Protein AF-A0A392QBX3-F1 (afdb_monomer_lite)

Radius of gyration: 14.71 Å; chains: 1; bounding box: 40×30×37 Å

Foldseek 3Di:
DDPPPDLVCLQAQVDPLQVVVLVCLLPDDQDPDCSLVVVLVVQLVCLLQVNHRLNNSLVCCVVVCLLPPDDDPSSVVSLVSSLSNLVSCDLVSNLVSNVSNPPADDPSSVVSSVSSVVSSVVRD

Structure (mmCIF, N/CA/C/O backbone):
data_AF-A0A392QBX3-F1
#
_entry.id   AF-A0A392QBX3-F1
#
loop_
_atom_site.group_PDB
_atom_site.id
_atom_site.type_symbol
_atom_site.label_atom_id
_atom_site.label_alt_id
_atom_site.label_comp_id
_atom_site.label_asym_id
_atom_site.label_entity_id
_atom_site.label_seq_id
_atom_site.pdbx_PDB_ins_code
_atom_site.Cartn_x
_atom_site.Cartn_y
_atom_site.Cartn_z
_atom_site.occupancy
_atom_site.B_iso_or_equiv
_atom_site.auth_seq_id
_atom_site.auth_comp_id
_atom_site.auth_asym_id
_atom_site.auth_atom_id
_atom_site.pdbx_PDB_model_num
ATOM 1 N N . MET A 1 1 ? -25.842 -3.739 23.323 1.00 40.41 1 MET A N 1
ATOM 2 C CA . MET A 1 1 ? -25.097 -4.813 22.632 1.00 40.41 1 MET A CA 1
ATOM 3 C C . MET A 1 1 ? -24.979 -4.424 21.171 1.00 40.41 1 MET A C 1
ATOM 5 O O . MET A 1 1 ? -26.015 -4.301 20.541 1.00 40.41 1 MET A O 1
ATOM 9 N N . ASN A 1 2 ? -23.760 -4.120 20.712 1.00 38.06 2 ASN A N 1
ATOM 10 C CA . ASN A 1 2 ? -23.262 -4.230 19.328 1.00 38.06 2 ASN A CA 1
ATOM 11 C C . ASN A 1 2 ? -21.825 -3.670 19.300 1.00 38.06 2 ASN A C 1
ATOM 13 O O . ASN A 1 2 ? -21.567 -2.596 18.779 1.00 38.06 2 ASN A O 1
ATOM 17 N N . GLN A 1 3 ? -20.897 -4.392 19.936 1.00 44.31 3 GLN A N 1
ATOM 18 C CA . GLN A 1 3 ? -19.443 -4.145 19.892 1.00 44.31 3 GLN A CA 1
ATOM 19 C C . GLN A 1 3 ? -18.756 -5.094 18.886 1.00 44.31 3 GLN A C 1
ATOM 21 O O . GLN A 1 3 ? -17.662 -5.585 19.129 1.00 44.31 3 GLN A O 1
ATOM 26 N N . GLY A 1 4 ? -19.424 -5.415 17.774 1.00 42.62 4 GLY A N 1
ATOM 27 C CA . GLY A 1 4 ? -18.969 -6.448 16.830 1.00 42.62 4 GLY A CA 1
ATOM 28 C C . GLY A 1 4 ? -18.822 -6.004 15.375 1.00 42.62 4 GLY A C 1
ATOM 29 O O . GLY A 1 4 ? -18.504 -6.834 14.533 1.00 42.62 4 GLY A O 1
ATOM 30 N N . ILE A 1 5 ? -19.059 -4.731 15.058 1.00 44.00 5 ILE A N 1
ATOM 31 C CA . ILE A 1 5 ? -18.917 -4.196 13.699 1.00 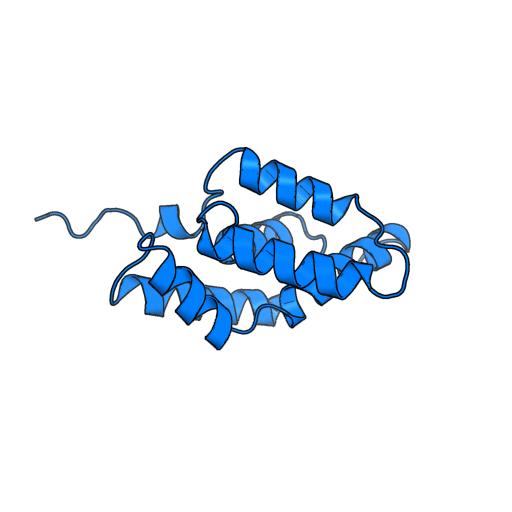44.00 5 ILE A CA 1
ATOM 32 C C . ILE A 1 5 ? -17.621 -3.377 13.686 1.00 44.00 5 ILE A C 1
ATOM 34 O O . ILE A 1 5 ? -17.540 -2.390 14.398 1.00 44.00 5 ILE A O 1
ATOM 38 N N . CYS A 1 6 ? -16.557 -3.677 12.960 1.00 50.81 6 CYS A N 1
ATOM 39 C CA . CYS A 1 6 ? -16.147 -4.870 12.244 1.00 50.81 6 CYS A CA 1
ATOM 40 C C . CYS A 1 6 ? -14.634 -4.669 12.073 1.00 50.81 6 CYS A C 1
ATOM 42 O O . CYS A 1 6 ? -14.229 -3.801 11.299 1.00 50.81 6 CYS A O 1
ATOM 44 N N . SER A 1 7 ? -13.785 -5.383 12.822 1.00 52.88 7 SER A N 1
ATOM 45 C CA . SER A 1 7 ? -12.336 -5.168 12.685 1.00 52.88 7 SER A CA 1
ATOM 46 C C . SER A 1 7 ? -11.843 -5.508 11.273 1.00 52.88 7 SER A C 1
ATOM 48 O O . SER A 1 7 ? -10.822 -4.973 10.868 1.00 52.88 7 SER A O 1
ATOM 50 N N . SER A 1 8 ? -12.581 -6.317 10.492 1.00 57.06 8 SER A N 1
ATOM 51 C CA . SER A 1 8 ? -12.214 -6.679 9.116 1.00 57.06 8 SER A CA 1
ATOM 52 C C . SER A 1 8 ? -12.365 -5.535 8.107 1.00 57.06 8 SER A C 1
ATOM 54 O O . SER A 1 8 ? -11.536 -5.432 7.207 1.00 57.06 8 SER A O 1
ATOM 56 N N . VAL A 1 9 ? -13.331 -4.623 8.287 1.00 62.91 9 VAL A N 1
ATOM 57 C CA . VAL A 1 9 ? -13.609 -3.531 7.324 1.00 62.91 9 VAL A CA 1
ATOM 58 C C . VAL A 1 9 ? -12.434 -2.558 7.212 1.00 62.91 9 VAL A C 1
ATOM 60 O O . VAL A 1 9 ? -12.178 -2.015 6.144 1.00 62.91 9 VAL A O 1
ATOM 63 N N . ALA A 1 10 ? -11.661 -2.388 8.288 1.00 64.56 10 ALA A N 1
ATOM 64 C CA . ALA A 1 10 ? -10.452 -1.564 8.290 1.00 64.56 10 ALA A CA 1
ATOM 65 C C . ALA A 1 10 ? -9.337 -2.097 7.369 1.00 64.56 10 ALA A C 1
ATOM 67 O O . ALA A 1 10 ? -8.422 -1.357 7.000 1.00 64.56 10 ALA A O 1
ATOM 68 N N . PHE A 1 11 ? -9.387 -3.386 7.030 1.00 69.44 11 PHE A N 1
ATOM 69 C CA . PHE A 1 11 ? -8.326 -4.086 6.315 1.00 69.44 11 PHE A CA 1
ATOM 70 C C . PHE A 1 11 ? -8.735 -4.606 4.937 1.00 69.44 11 PHE A C 1
ATOM 72 O O . PHE A 1 11 ? -7.889 -5.115 4.200 1.00 69.44 11 PHE A O 1
ATOM 79 N N . GLU A 1 12 ? -10.017 -4.521 4.610 1.00 75.38 12 GLU A N 1
ATOM 80 C CA . GLU A 1 12 ? -10.534 -4.819 3.283 1.00 75.38 12 GLU A CA 1
ATOM 81 C C . GLU A 1 12 ? -10.353 -3.601 2.369 1.00 75.38 12 GLU A C 1
ATOM 83 O O . GLU A 1 12 ? -10.198 -2.466 2.826 1.00 75.38 12 GLU A O 1
ATOM 88 N N . SER A 1 13 ? -10.336 -3.837 1.056 1.00 75.62 13 SER A N 1
ATOM 89 C CA . SER A 1 13 ? -10.326 -2.740 0.089 1.00 75.62 13 SER A CA 1
ATOM 90 C C . SER A 1 13 ? -11.582 -1.880 0.296 1.00 75.62 13 SER A C 1
ATOM 92 O O . SER A 1 13 ? -12.685 -2.432 0.269 1.00 75.62 13 SER A O 1
ATOM 94 N N . PRO A 1 14 ? -11.462 -0.549 0.480 1.00 76.50 14 PRO A N 1
ATOM 95 C CA . PRO A 1 14 ? -12.615 0.326 0.696 1.00 76.50 14 PRO A CA 1
ATOM 96 C C . PRO A 1 14 ? -13.498 0.454 -0.558 1.00 76.50 14 PRO A C 1
ATOM 98 O O . PRO A 1 14 ? -14.585 1.024 -0.497 1.00 76.50 14 PRO A O 1
ATOM 101 N N . GLY A 1 15 ? -13.051 -0.074 -1.704 1.00 85.06 15 GLY A N 1
ATOM 102 C CA . GLY A 1 15 ? -13.845 -0.193 -2.919 1.00 85.06 15 GLY A CA 1
ATOM 103 C C . GLY A 1 15 ? -12.995 -0.219 -4.195 1.00 85.06 15 GLY A C 1
ATOM 104 O O . GLY A 1 15 ? -11.773 -0.084 -4.139 1.00 85.06 15 GLY A O 1
ATOM 105 N N . PRO A 1 16 ? -13.633 -0.297 -5.378 1.00 88.38 16 PRO A N 1
ATOM 106 C CA . PRO A 1 16 ? -12.937 -0.445 -6.660 1.00 88.38 16 PRO A CA 1
ATOM 107 C C . PRO A 1 16 ? -11.913 0.657 -6.956 1.00 88.38 16 PRO A C 1
ATOM 109 O O . PRO A 1 16 ? -10.919 0.416 -7.633 1.00 88.38 16 PRO A O 1
ATOM 112 N N . LEU A 1 17 ? -12.137 1.875 -6.446 1.00 89.25 17 LEU A N 1
ATOM 113 C CA . LEU A 1 17 ? -11.198 2.987 -6.611 1.00 89.25 17 LEU A CA 1
ATOM 114 C C . LEU A 1 17 ? -9.853 2.704 -5.944 1.00 89.25 17 LEU A C 1
ATOM 116 O O . LEU A 1 17 ? -8.817 3.004 -6.534 1.00 89.25 17 LEU A O 1
ATOM 120 N N . HIS A 1 18 ? -9.857 2.092 -4.760 1.00 90.56 18 HIS A N 1
ATOM 121 C CA . HIS A 1 18 ? -8.629 1.688 -4.089 1.00 90.56 18 HIS A CA 1
ATOM 122 C C . HIS A 1 18 ? -7.852 0.687 -4.935 1.00 90.56 18 HIS A C 1
ATOM 124 O O . HIS A 1 18 ? -6.673 0.905 -5.204 1.00 90.56 18 HIS A O 1
ATOM 130 N N . ASP A 1 19 ? -8.524 -0.355 -5.423 1.00 89.56 19 ASP A N 1
ATOM 131 C CA . ASP A 1 19 ? -7.882 -1.396 -6.228 1.00 89.56 19 ASP A CA 1
ATOM 132 C C . ASP A 1 19 ? -7.324 -0.832 -7.542 1.00 89.56 19 ASP A C 1
ATOM 134 O O . ASP A 1 19 ? -6.220 -1.188 -7.959 1.00 89.56 19 ASP A O 1
ATOM 138 N N . ILE A 1 20 ? -8.036 0.115 -8.167 1.00 90.75 20 ILE A N 1
ATOM 139 C CA . ILE A 1 20 ? -7.550 0.847 -9.345 1.00 90.75 20 ILE A CA 1
ATOM 140 C C . ILE A 1 20 ? -6.291 1.650 -9.006 1.00 90.75 20 ILE A C 1
ATOM 142 O O . ILE A 1 20 ? -5.333 1.623 -9.779 1.00 90.75 20 ILE A O 1
ATOM 146 N N . ILE A 1 21 ? -6.257 2.344 -7.865 1.00 90.69 21 ILE A N 1
ATOM 147 C CA . ILE A 1 21 ? -5.079 3.109 -7.430 1.00 90.69 21 ILE A CA 1
ATOM 148 C C . ILE A 1 21 ? -3.894 2.172 -7.171 1.00 90.69 21 ILE A C 1
ATOM 150 O O . ILE A 1 21 ? -2.780 2.475 -7.598 1.00 90.69 21 ILE A O 1
ATOM 154 N N . VAL A 1 22 ? -4.112 1.027 -6.520 1.00 89.88 22 VAL A N 1
ATOM 155 C CA . VAL A 1 22 ? -3.062 0.026 -6.270 1.00 89.88 22 VAL A CA 1
ATOM 156 C C . VAL A 1 22 ? -2.519 -0.541 -7.581 1.00 89.88 22 VAL A C 1
ATOM 158 O O . VAL A 1 22 ? -1.303 -0.588 -7.772 1.00 89.88 22 VAL A O 1
ATOM 161 N N . CYS A 1 23 ? -3.403 -0.886 -8.517 1.00 88.56 23 CYS A N 1
ATOM 162 C CA . CYS A 1 23 ? -3.031 -1.332 -9.859 1.00 88.56 23 CYS A CA 1
ATOM 163 C C . CYS A 1 23 ? -2.246 -0.251 -10.620 1.00 88.56 23 CYS A C 1
ATOM 165 O O . CYS A 1 23 ? -1.224 -0.527 -11.250 1.00 88.56 23 CYS A O 1
ATOM 167 N N . TRP A 1 24 ? -2.673 1.008 -10.508 1.00 89.44 24 TRP A N 1
ATOM 168 C CA . TRP A 1 24 ? -1.964 2.130 -11.107 1.00 89.44 24 TRP A CA 1
ATOM 169 C C . TRP A 1 24 ? -0.570 2.305 -10.495 1.00 89.44 24 TRP A C 1
ATOM 171 O O . TRP A 1 24 ? 0.390 2.456 -11.241 1.00 89.44 24 TRP A O 1
ATOM 181 N N . ILE A 1 25 ? -0.412 2.206 -9.173 1.00 87.44 25 ILE A N 1
ATOM 182 C CA . ILE A 1 25 ? 0.903 2.236 -8.508 1.00 87.44 25 ILE A CA 1
ATOM 183 C C . ILE A 1 25 ? 1.813 1.108 -9.019 1.00 87.44 25 ILE A C 1
ATOM 185 O O . ILE A 1 25 ? 3.002 1.332 -9.280 1.00 87.44 25 ILE A O 1
ATOM 189 N N . ASP A 1 26 ? 1.261 -0.097 -9.163 1.00 84.69 26 ASP A N 1
ATOM 190 C CA . ASP A 1 26 ? 1.992 -1.266 -9.649 1.00 84.69 26 ASP A CA 1
ATOM 191 C C . ASP A 1 26 ? 2.484 -1.065 -11.092 1.00 84.69 26 ASP A C 1
ATOM 193 O O . ASP A 1 26 ? 3.624 -1.402 -11.412 1.00 84.69 26 ASP A O 1
ATOM 197 N N . GLN A 1 27 ? 1.689 -0.437 -11.959 1.00 82.06 27 GLN A N 1
ATOM 198 C CA . GLN A 1 27 ? 2.017 -0.268 -13.381 1.00 82.06 27 GLN A CA 1
ATOM 199 C C . GLN A 1 27 ? 2.743 1.047 -13.708 1.00 82.06 27 GLN A C 1
ATOM 201 O O . GLN A 1 27 ? 3.443 1.138 -14.721 1.00 82.06 27 GLN A O 1
ATOM 206 N N . HIS A 1 28 ? 2.601 2.079 -12.877 1.00 78.12 28 HIS A N 1
ATOM 207 C CA . HIS A 1 28 ? 3.048 3.424 -13.214 1.00 78.12 28 HIS A CA 1
ATOM 208 C C . HIS A 1 28 ? 4.539 3.642 -12.922 1.00 78.12 28 HIS A C 1
ATOM 210 O O . HIS A 1 28 ? 4.997 3.704 -11.778 1.00 78.12 28 HIS A O 1
ATOM 216 N N . VAL A 1 29 ? 5.321 3.831 -13.987 1.00 67.44 29 VAL A N 1
ATOM 217 C CA . VAL A 1 29 ? 6.744 4.177 -13.898 1.00 67.44 29 VAL A CA 1
ATOM 218 C C . VAL A 1 29 ? 6.898 5.693 -13.806 1.00 67.44 29 VAL A C 1
ATOM 220 O O . VAL A 1 29 ? 7.013 6.391 -14.813 1.00 67.44 29 VAL A O 1
ATOM 223 N N . VAL A 1 30 ? 6.949 6.213 -12.580 1.00 63.84 30 VAL A N 1
ATOM 224 C CA . VAL A 1 30 ? 7.246 7.632 -12.344 1.00 63.84 30 VAL A CA 1
ATOM 225 C C . VAL A 1 30 ? 8.653 7.951 -12.858 1.00 63.84 30 VAL A C 1
ATOM 227 O O . VAL A 1 30 ? 9.651 7.433 -12.348 1.00 63.84 30 VAL A O 1
ATOM 230 N N . HIS A 1 31 ? 8.750 8.811 -13.871 1.00 56.78 31 HIS A N 1
ATOM 231 C CA . HIS A 1 31 ? 10.032 9.306 -14.369 1.00 56.78 31 HIS A CA 1
ATOM 232 C C . HIS A 1 31 ? 10.734 10.144 -13.282 1.00 56.78 31 HIS A C 1
ATOM 234 O O . HIS A 1 31 ? 10.089 10.855 -12.509 1.00 56.78 31 HIS A O 1
ATOM 240 N N . LYS A 1 32 ? 12.062 9.997 -13.163 1.00 57.25 32 LYS A N 1
ATOM 241 C CA . LYS A 1 32 ? 12.866 10.541 -12.050 1.00 57.25 32 LYS A CA 1
ATOM 242 C C . LYS A 1 32 ? 12.638 12.050 -11.858 1.00 57.25 32 LYS A C 1
ATOM 244 O O . LYS A 1 32 ? 12.688 12.802 -12.822 1.00 57.25 32 LYS A O 1
ATOM 249 N N . GLY A 1 33 ? 12.467 12.485 -10.604 1.00 66.00 33 GLY A N 1
ATOM 250 C CA . GLY A 1 33 ? 12.377 13.901 -10.226 1.00 66.00 33 GLY A CA 1
ATOM 251 C C . GLY A 1 33 ? 11.120 14.240 -9.421 1.00 66.00 33 GLY A C 1
ATOM 252 O O . GLY A 1 33 ? 10.777 13.551 -8.459 1.00 66.00 33 GLY A O 1
ATOM 253 N N . GLU A 1 34 ? 10.431 15.314 -9.812 1.00 63.81 34 GLU A N 1
ATOM 254 C CA . GLU A 1 34 ? 9.260 15.870 -9.113 1.00 63.81 34 GLU A CA 1
ATOM 255 C C . GLU A 1 34 ? 8.054 14.925 -9.039 1.00 63.81 34 GLU A C 1
ATOM 257 O O . GLU A 1 34 ? 7.233 15.051 -8.128 1.00 63.81 34 GLU A O 1
ATOM 262 N N . GLY A 1 35 ? 7.965 13.947 -9.947 1.00 75.19 35 GLY A N 1
ATOM 263 C CA . GLY A 1 35 ? 6.853 12.999 -10.002 1.00 75.19 35 GLY A CA 1
ATOM 264 C C . GLY A 1 35 ? 6.669 12.205 -8.707 1.00 75.19 35 GLY A C 1
ATOM 265 O O . GLY A 1 35 ? 5.540 11.956 -8.307 1.00 75.19 35 GLY A O 1
ATOM 266 N N . LEU A 1 36 ? 7.754 11.879 -7.992 1.00 74.19 36 LEU A N 1
ATOM 267 C CA . LEU A 1 36 ? 7.667 11.130 -6.731 1.00 74.19 36 LEU A CA 1
ATOM 268 C C . LEU A 1 36 ? 7.101 11.971 -5.583 1.00 74.19 36 LEU A C 1
ATOM 270 O O . LEU A 1 36 ? 6.372 11.449 -4.744 1.00 74.19 36 LEU A O 1
ATOM 274 N N . LYS A 1 37 ? 7.422 13.270 -5.536 1.00 80.75 37 LYS A N 1
ATOM 275 C CA . LYS A 1 37 ? 6.866 14.180 -4.523 1.00 80.75 37 LYS A CA 1
ATOM 276 C C . LYS A 1 37 ? 5.385 14.438 -4.784 1.00 80.75 37 LYS A C 1
ATOM 278 O O . LYS A 1 37 ? 4.595 14.414 -3.850 1.00 80.75 37 LYS A O 1
ATOM 283 N N . ARG A 1 38 ? 5.010 14.643 -6.051 1.00 83.50 38 ARG A N 1
ATOM 284 C CA . ARG A 1 38 ? 3.606 14.829 -6.448 1.00 83.50 38 ARG A CA 1
ATOM 285 C C . ARG A 1 38 ? 2.785 13.567 -6.202 1.00 83.50 38 ARG A C 1
ATOM 287 O O . ARG A 1 38 ? 1.693 13.670 -5.662 1.00 83.50 38 ARG A O 1
ATOM 294 N N . LEU A 1 39 ? 3.339 12.394 -6.518 1.00 84.31 39 LEU A N 1
ATOM 295 C CA . LEU A 1 39 ? 2.725 11.109 -6.194 1.00 84.31 39 LEU A CA 1
ATOM 296 C C . LEU A 1 39 ? 2.498 10.972 -4.689 1.00 84.31 39 LEU A C 1
ATOM 298 O O . LEU A 1 39 ? 1.406 10.612 -4.274 1.00 84.31 39 LEU A O 1
ATOM 302 N N . HIS A 1 40 ? 3.501 11.294 -3.871 1.00 83.31 40 HIS A N 1
ATOM 303 C CA . HIS A 1 40 ? 3.345 11.242 -2.423 1.00 83.31 40 HIS A CA 1
ATOM 304 C C . HIS A 1 40 ? 2.180 12.109 -1.937 1.00 83.31 40 HIS A C 1
ATOM 306 O O . HIS A 1 40 ? 1.300 11.601 -1.251 1.00 83.31 40 HIS A O 1
ATOM 312 N N . LEU A 1 41 ? 2.156 13.387 -2.333 1.00 86.44 41 LEU A N 1
ATOM 313 C CA . LEU A 1 41 ? 1.078 14.311 -1.975 1.00 86.44 41 LEU A CA 1
ATOM 314 C C . LEU A 1 41 ? -0.283 13.788 -2.446 1.00 86.44 41 LEU A C 1
ATOM 316 O O . LEU A 1 41 ? -1.244 13.825 -1.692 1.00 86.44 41 LEU A O 1
ATOM 320 N N . PHE A 1 42 ? -0.352 13.234 -3.655 1.00 89.00 42 PHE A N 1
ATOM 321 C CA . PHE A 1 42 ? -1.581 12.652 -4.179 1.00 89.00 42 PHE A CA 1
ATOM 322 C C . PHE A 1 42 ? -2.076 11.468 -3.336 1.00 89.00 42 PHE A C 1
ATOM 324 O O . PHE A 1 42 ? -3.244 11.436 -2.966 1.00 89.00 42 PHE A O 1
ATOM 331 N N . ILE A 1 43 ? -1.196 10.530 -2.966 1.00 88.94 43 ILE A N 1
ATOM 332 C CA . ILE A 1 43 ? -1.562 9.399 -2.097 1.00 88.94 43 ILE A CA 1
ATOM 333 C C . ILE A 1 43 ? -2.019 9.886 -0.718 1.00 88.94 43 ILE A C 1
ATOM 335 O O . ILE A 1 43 ? -2.996 9.369 -0.189 1.00 88.94 43 ILE A O 1
ATOM 339 N N . VAL A 1 44 ? -1.352 10.893 -0.151 1.00 87.00 44 VAL A N 1
ATOM 340 C CA . VAL A 1 44 ? -1.740 11.505 1.130 1.00 87.00 44 VAL A CA 1
ATOM 341 C C . VAL A 1 44 ? -3.166 12.052 1.078 1.00 87.00 44 VAL A C 1
ATOM 343 O O . VAL A 1 44 ? -3.967 11.745 1.959 1.00 87.00 44 VAL A O 1
ATOM 346 N N . GLU A 1 45 ? -3.501 12.808 0.035 1.00 88.62 45 GLU A N 1
ATOM 347 C CA . GLU A 1 45 ? -4.843 13.376 -0.122 1.00 88.62 45 GLU A CA 1
ATOM 348 C C . GLU A 1 45 ? -5.905 12.295 -0.363 1.00 88.62 45 GLU A C 1
ATOM 350 O O . GLU A 1 45 ? -7.010 12.390 0.161 1.00 88.62 45 GLU A O 1
ATOM 355 N N . LEU A 1 46 ? -5.565 11.216 -1.074 1.00 90.06 46 LEU A N 1
ATOM 356 C CA . LEU A 1 46 ? -6.467 10.073 -1.241 1.00 90.06 46 LEU A CA 1
ATOM 357 C C . LEU A 1 46 ? -6.738 9.329 0.073 1.00 90.06 46 LEU A C 1
ATOM 359 O O . LEU A 1 46 ? -7.843 8.819 0.255 1.00 90.06 46 LEU A O 1
ATOM 363 N N . ILE A 1 47 ? -5.755 9.257 0.977 1.00 88.00 47 ILE A N 1
ATOM 364 C CA . ILE A 1 47 ? -5.947 8.668 2.312 1.00 88.00 47 ILE A CA 1
ATOM 365 C C . ILE A 1 47 ? -6.899 9.537 3.127 1.00 88.00 47 ILE A C 1
ATOM 367 O O . ILE A 1 47 ? -7.873 9.024 3.668 1.00 88.00 47 ILE A O 1
ATOM 371 N N . ARG A 1 48 ? -6.657 10.851 3.162 1.00 84.19 48 ARG A N 1
ATOM 372 C CA . ARG A 1 48 ? -7.518 11.809 3.873 1.00 84.19 48 ARG A CA 1
ATOM 373 C C . ARG A 1 48 ? -8.949 11.819 3.349 1.00 84.19 48 ARG A C 1
ATOM 375 O O . ARG A 1 48 ? -9.883 11.935 4.127 1.00 84.19 48 ARG A O 1
ATOM 382 N N . ALA A 1 49 ? -9.123 11.654 2.039 1.00 85.88 49 ALA A N 1
ATOM 383 C CA . ALA A 1 49 ? -10.435 11.547 1.409 1.00 85.88 49 ALA A CA 1
ATOM 384 C C . ALA A 1 49 ? -11.135 10.192 1.651 1.00 85.88 49 ALA A C 1
ATOM 386 O O . ALA A 1 49 ? -12.233 9.986 1.137 1.00 85.88 49 ALA A O 1
ATOM 387 N N . GLY A 1 50 ? -10.502 9.243 2.353 1.00 83.31 50 GLY A N 1
ATOM 388 C CA . GLY A 1 50 ? -11.051 7.902 2.573 1.00 83.31 50 GLY A CA 1
ATOM 389 C C . GLY A 1 50 ? -11.092 7.025 1.315 1.00 83.31 50 GLY A C 1
ATOM 390 O O . GLY A 1 50 ? -11.785 6.014 1.284 1.00 83.31 50 GLY A O 1
ATOM 391 N N . ILE A 1 51 ? -10.360 7.391 0.260 1.00 88.38 51 ILE A N 1
ATOM 392 C CA . ILE A 1 51 ? -10.349 6.668 -1.024 1.00 88.38 51 ILE A CA 1
ATOM 393 C C . ILE A 1 51 ? -9.245 5.602 -1.040 1.00 88.38 51 ILE A C 1
ATOM 395 O O . ILE A 1 51 ? -9.385 4.555 -1.674 1.00 88.38 51 ILE A O 1
ATOM 399 N N . PHE A 1 52 ? -8.130 5.852 -0.348 1.00 89.69 52 PHE A N 1
ATOM 400 C CA . PHE A 1 52 ? -6.991 4.939 -0.299 1.00 89.69 52 PHE A CA 1
ATOM 401 C C . PHE A 1 52 ? -6.681 4.502 1.130 1.00 89.69 52 PHE A C 1
ATOM 403 O O . PHE A 1 52 ? -6.325 5.329 1.959 1.00 89.69 52 PHE A O 1
ATOM 410 N N . TYR A 1 53 ? -6.775 3.200 1.425 1.00 88.75 53 TYR A N 1
ATOM 411 C CA . TYR A 1 53 ? -6.514 2.669 2.765 1.00 88.75 53 TYR A CA 1
ATOM 412 C C . TYR A 1 53 ? -5.127 2.030 2.854 1.00 88.75 53 TYR A C 1
ATOM 414 O O . TYR A 1 53 ? -4.893 0.972 2.265 1.00 88.75 53 TYR A O 1
ATOM 422 N N . PRO A 1 54 ? -4.198 2.610 3.632 1.00 89.12 54 PRO A N 1
ATOM 423 C CA . PRO A 1 54 ? -2.844 2.078 3.770 1.00 89.12 54 PRO A CA 1
ATOM 424 C C . PRO A 1 54 ? -2.799 0.664 4.357 1.00 89.12 54 PRO A C 1
ATOM 426 O O . PRO A 1 54 ? -1.902 -0.105 4.025 1.00 89.12 54 PRO A O 1
ATOM 429 N N . LEU A 1 55 ? -3.767 0.325 5.213 1.00 89.19 55 LEU A N 1
ATOM 430 C CA . LEU A 1 55 ? -3.894 -0.986 5.849 1.00 89.19 55 LEU A CA 1
ATOM 431 C C . LEU A 1 55 ? -4.198 -2.077 4.820 1.00 89.19 55 LEU A C 1
ATOM 433 O O . LEU A 1 55 ? -3.454 -3.051 4.714 1.00 89.19 55 LEU A O 1
ATOM 437 N N . ALA A 1 56 ? -5.248 -1.873 4.023 1.00 89.81 56 ALA A N 1
ATOM 438 C CA . ALA A 1 56 ? -5.620 -2.772 2.936 1.00 89.81 56 ALA A CA 1
ATOM 439 C C . ALA A 1 56 ? -4.479 -2.919 1.921 1.00 89.81 56 ALA A C 1
ATOM 441 O O . ALA A 1 56 ? -4.125 -4.030 1.530 1.00 89.81 56 ALA A O 1
ATOM 442 N N . TYR A 1 57 ? -3.829 -1.805 1.579 1.00 91.62 57 TYR A N 1
ATOM 443 C CA . TYR A 1 57 ? -2.700 -1.797 0.658 1.00 91.62 57 TYR A CA 1
ATOM 444 C C . TYR A 1 57 ? -1.521 -2.650 1.150 1.00 91.62 57 TYR A C 1
ATOM 446 O O . TYR A 1 57 ? -0.995 -3.463 0.392 1.00 91.62 57 TYR A O 1
ATOM 454 N N . VAL A 1 58 ? -1.112 -2.518 2.417 1.00 91.06 58 VAL A N 1
ATOM 455 C CA . VAL A 1 58 ? -0.025 -3.336 2.986 1.00 91.06 58 VAL A CA 1
ATOM 456 C C . VAL A 1 58 ? -0.371 -4.825 2.934 1.00 91.06 58 VAL A C 1
ATOM 458 O O . VAL A 1 58 ? 0.462 -5.628 2.512 1.00 91.06 58 VAL A O 1
ATOM 461 N N . ARG A 1 59 ? -1.605 -5.200 3.283 1.00 90.00 59 ARG A N 1
ATOM 462 C CA . ARG A 1 59 ? -2.050 -6.596 3.186 1.00 90.00 59 ARG A CA 1
ATOM 463 C C . ARG A 1 59 ? -2.065 -7.111 1.758 1.00 90.00 59 ARG A C 1
ATOM 465 O O . ARG A 1 59 ? -1.622 -8.231 1.530 1.00 90.00 59 ARG A O 1
ATOM 472 N N . GLN A 1 60 ? -2.514 -6.309 0.796 1.00 89.81 60 GLN A N 1
ATOM 473 C CA . GLN A 1 60 ? -2.468 -6.676 -0.620 1.00 89.81 60 GLN A CA 1
ATOM 474 C C . GLN A 1 60 ? -1.028 -6.927 -1.089 1.00 89.81 60 GLN A C 1
ATOM 476 O O . GLN A 1 60 ? -0.783 -7.879 -1.829 1.00 89.81 60 GLN A O 1
ATOM 481 N N . LEU A 1 61 ? -0.052 -6.141 -0.621 1.00 90.12 61 LEU A N 1
ATOM 482 C CA . LEU A 1 61 ? 1.365 -6.376 -0.926 1.00 90.12 61 LEU A CA 1
ATOM 483 C C . LEU A 1 61 ? 1.902 -7.678 -0.325 1.00 90.12 61 LEU A C 1
ATOM 485 O O . LEU A 1 61 ? 2.687 -8.361 -0.978 1.00 90.12 61 LEU A O 1
ATOM 489 N N . ILE A 1 62 ? 1.462 -8.037 0.884 1.00 89.06 62 ILE A N 1
ATOM 490 C CA . ILE A 1 62 ? 1.805 -9.321 1.512 1.00 89.06 62 ILE A CA 1
ATOM 491 C C . ILE A 1 62 ? 1.176 -10.480 0.730 1.00 89.06 62 ILE A C 1
ATOM 493 O O . ILE A 1 62 ? 1.870 -11.412 0.342 1.00 89.06 62 ILE A O 1
ATOM 497 N N . VAL A 1 63 ? -0.130 -10.412 0.461 1.00 88.56 63 VAL A N 1
ATOM 498 C CA . VAL A 1 63 ? -0.883 -11.488 -0.208 1.00 88.56 63 VAL A CA 1
ATOM 499 C C . VAL A 1 63 ? -0.419 -11.701 -1.649 1.00 88.56 63 VAL A C 1
ATOM 501 O O . VAL A 1 63 ? -0.379 -12.835 -2.118 1.00 88.56 63 VAL A O 1
ATOM 504 N N . SER A 1 64 ? -0.057 -10.629 -2.354 1.00 86.19 64 SER A N 1
ATOM 505 C CA . SER A 1 64 ? 0.456 -10.714 -3.727 1.00 86.19 64 SER A CA 1
ATOM 506 C C . SER A 1 64 ? 1.885 -11.255 -3.820 1.00 86.19 64 SER A C 1
ATOM 508 O O . SER A 1 64 ? 2.317 -11.597 -4.918 1.00 86.19 64 SER A O 1
ATOM 510 N N . GLY A 1 65 ? 2.629 -11.308 -2.709 1.00 85.38 65 GLY A N 1
ATOM 511 C CA . GLY A 1 65 ? 4.025 -11.754 -2.691 1.00 85.38 65 GLY A CA 1
ATOM 512 C C . GLY A 1 65 ? 4.998 -10.812 -3.413 1.00 85.38 65 GLY A C 1
ATOM 513 O O . GLY A 1 65 ? 6.167 -11.146 -3.565 1.00 85.38 65 GLY A O 1
ATOM 514 N N . ILE A 1 66 ? 4.569 -9.613 -3.838 1.00 84.81 66 ILE A N 1
ATOM 515 C CA . ILE A 1 66 ? 5.422 -8.650 -4.574 1.00 84.81 66 ILE A CA 1
ATOM 516 C C . ILE A 1 66 ? 6.640 -8.212 -3.740 1.00 84.81 66 ILE A C 1
ATOM 518 O O . ILE A 1 66 ? 7.655 -7.768 -4.279 1.00 84.81 66 ILE A O 1
ATOM 522 N N . MET A 1 67 ? 6.534 -8.309 -2.415 1.00 82.88 67 MET A N 1
ATOM 523 C CA . MET A 1 6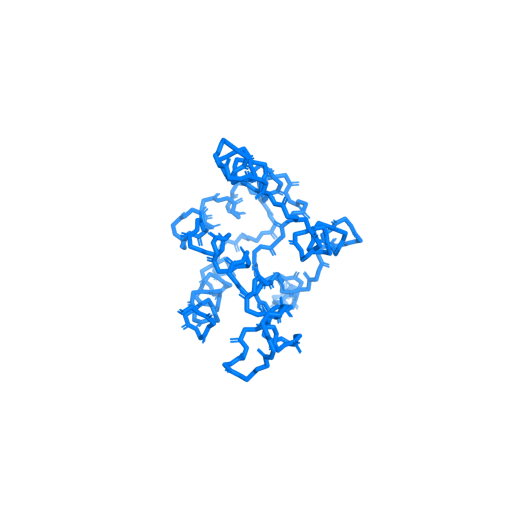7 ? 7.593 -7.927 -1.487 1.00 82.88 67 MET A CA 1
ATOM 524 C C . MET A 1 67 ? 8.559 -9.075 -1.157 1.00 82.88 67 MET A C 1
ATOM 526 O O . MET A 1 67 ? 9.566 -8.813 -0.497 1.00 82.88 67 MET A O 1
ATOM 530 N N . ASP A 1 68 ? 8.317 -10.296 -1.646 1.00 83.44 68 ASP A N 1
ATOM 531 C CA . ASP A 1 68 ? 9.189 -11.443 -1.394 1.00 83.44 68 ASP A CA 1
ATOM 532 C C . ASP A 1 68 ? 10.539 -11.287 -2.116 1.00 83.44 68 ASP A C 1
ATOM 534 O O . ASP A 1 68 ? 10.643 -10.782 -3.232 1.00 83.44 68 ASP A O 1
ATOM 538 N N . THR A 1 69 ? 11.622 -11.711 -1.460 1.00 66.12 69 THR A N 1
ATOM 539 C CA . THR A 1 69 ? 13.010 -11.561 -1.945 1.00 66.12 69 THR A CA 1
ATOM 540 C C . THR A 1 69 ? 13.366 -12.474 -3.118 1.00 66.12 69 THR A C 1
ATOM 542 O O . THR A 1 69 ? 14.461 -12.369 -3.676 1.00 66.12 69 THR A O 1
ATOM 545 N N . SER A 1 70 ? 12.454 -13.356 -3.519 1.00 60.47 70 SER A N 1
ATOM 546 C CA . SER A 1 70 ? 12.551 -14.115 -4.757 1.00 60.47 70 SER A CA 1
ATOM 547 C C . SER A 1 70 ? 11.795 -13.382 -5.859 1.00 60.47 70 SER A C 1
ATOM 549 O O . SER A 1 70 ? 10.627 -13.097 -5.658 1.00 60.47 70 SER A O 1
ATOM 551 N N . VAL A 1 71 ? 12.438 -13.171 -7.014 1.00 58.75 71 VAL A N 1
ATOM 552 C CA . VAL A 1 71 ? 11.886 -13.068 -8.390 1.00 58.75 71 VAL A CA 1
ATOM 553 C C . VAL A 1 71 ? 12.518 -11.895 -9.185 1.00 58.75 71 VAL A C 1
ATOM 555 O O . VAL A 1 71 ? 12.863 -10.848 -8.648 1.00 58.75 71 VAL A O 1
ATOM 558 N N . ASN A 1 72 ? 12.774 -12.187 -10.470 1.00 65.81 72 ASN A N 1
ATOM 559 C CA . ASN A 1 72 ? 13.156 -11.384 -11.646 1.00 65.81 72 ASN A CA 1
ATOM 560 C C . ASN A 1 72 ? 13.306 -9.848 -11.525 1.00 65.81 72 ASN A C 1
ATOM 562 O O . ASN A 1 72 ? 12.590 -9.153 -10.817 1.00 65.81 72 ASN A O 1
ATOM 566 N N . MET A 1 73 ? 14.168 -9.263 -12.373 1.00 62.97 73 MET A N 1
ATOM 567 C CA . MET A 1 73 ? 14.436 -7.809 -12.390 1.00 62.97 73 MET A CA 1
ATOM 568 C C . MET A 1 73 ? 13.190 -6.912 -12.553 1.00 62.97 73 MET A C 1
ATOM 570 O O . MET A 1 73 ? 13.205 -5.765 -12.111 1.00 62.97 73 MET A O 1
ATOM 574 N N . VAL A 1 74 ? 12.128 -7.406 -13.201 1.00 64.31 74 VAL A N 1
ATOM 575 C CA . VAL A 1 74 ? 10.855 -6.679 -13.368 1.00 64.31 74 VAL A CA 1
ATOM 576 C C . VAL A 1 74 ? 10.144 -6.505 -12.024 1.00 64.31 74 VAL A C 1
ATOM 578 O O . VAL A 1 74 ? 9.639 -5.418 -11.727 1.00 64.31 74 VAL A O 1
ATOM 581 N N . ASP A 1 75 ? 10.180 -7.539 -11.188 1.00 74.00 75 ASP A N 1
ATOM 582 C CA . ASP A 1 75 ? 9.568 -7.543 -9.861 1.00 74.00 75 ASP A CA 1
ATOM 583 C C . ASP A 1 75 ? 10.383 -6.703 -8.879 1.00 74.00 75 ASP A C 1
ATOM 585 O O . ASP A 1 75 ? 9.813 -5.982 -8.066 1.00 74.00 75 A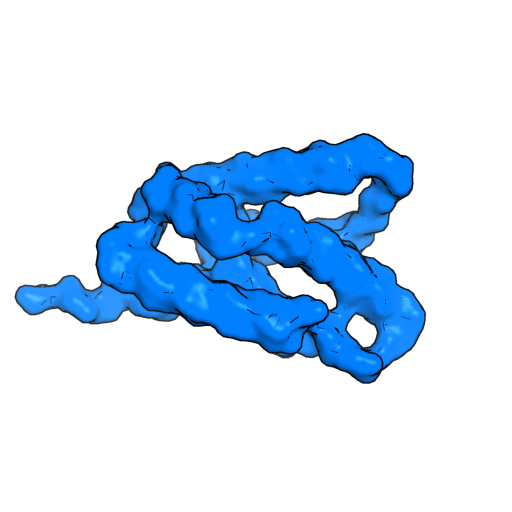SP A O 1
ATOM 589 N N . LEU A 1 76 ? 11.706 -6.625 -9.059 1.00 79.69 76 LEU A N 1
ATOM 590 C CA . LEU A 1 76 ? 12.555 -5.716 -8.286 1.00 79.69 76 LEU A CA 1
ATOM 591 C C . LEU A 1 76 ? 12.179 -4.233 -8.481 1.00 79.69 76 LEU A C 1
ATOM 593 O O . LEU A 1 76 ? 12.185 -3.448 -7.530 1.00 79.69 76 LEU A O 1
ATOM 597 N N . GLU A 1 77 ? 11.850 -3.810 -9.704 1.00 80.19 77 GLU A N 1
ATOM 598 C CA . GLU A 1 77 ? 11.411 -2.429 -9.941 1.00 80.19 77 GLU A CA 1
ATOM 599 C C . GLU A 1 77 ? 9.989 -2.172 -9.421 1.00 80.19 77 GLU A C 1
ATOM 601 O O . GLU A 1 77 ? 9.720 -1.064 -8.942 1.00 80.19 77 GLU A O 1
ATOM 606 N N . ARG A 1 78 ? 9.095 -3.172 -9.468 1.00 84.44 78 ARG A N 1
ATOM 607 C CA . ARG A 1 78 ? 7.767 -3.129 -8.818 1.00 84.44 78 ARG A CA 1
ATOM 608 C C . ARG A 1 78 ? 7.911 -2.973 -7.306 1.00 84.44 78 ARG A C 1
ATOM 610 O O . ARG A 1 78 ? 7.437 -1.987 -6.739 1.00 84.44 78 ARG A O 1
ATOM 617 N N . GLN A 1 79 ? 8.688 -3.849 -6.677 1.00 86.75 79 GLN A N 1
ATOM 618 C CA . GLN A 1 79 ? 8.999 -3.822 -5.250 1.00 86.75 79 GLN A CA 1
ATOM 619 C C . GLN A 1 79 ? 9.575 -2.464 -4.821 1.00 86.75 79 GLN A C 1
ATOM 621 O O . GLN A 1 79 ? 9.116 -1.864 -3.846 1.00 86.75 79 GLN A O 1
ATOM 626 N N . LYS A 1 80 ? 10.529 -1.902 -5.580 1.00 86.00 80 LYS A N 1
ATOM 627 C CA . LYS A 1 80 ? 11.085 -0.565 -5.299 1.00 86.00 80 LYS A CA 1
ATOM 628 C C . LYS A 1 80 ? 10.025 0.538 -5.313 1.00 86.00 80 LYS A C 1
ATOM 630 O O . LYS A 1 80 ? 10.149 1.477 -4.521 1.00 86.00 80 LYS A O 1
ATOM 635 N N . ARG A 1 81 ? 9.011 0.476 -6.186 1.00 86.00 81 ARG A N 1
ATOM 636 C CA . ARG A 1 81 ? 7.915 1.466 -6.215 1.00 86.00 81 ARG A CA 1
ATOM 637 C C . ARG A 1 81 ? 7.066 1.376 -4.954 1.00 86.00 81 ARG A C 1
ATOM 639 O O . ARG A 1 81 ? 6.910 2.388 -4.267 1.00 86.00 81 ARG A O 1
ATOM 646 N N . HIS A 1 82 ? 6.614 0.176 -4.605 1.00 89.94 82 HIS A N 1
ATOM 647 C CA . HIS A 1 82 ? 5.808 -0.041 -3.404 1.00 89.94 82 HIS A CA 1
ATOM 648 C C . HIS A 1 82 ? 6.580 0.323 -2.127 1.00 89.94 82 HIS A C 1
ATOM 650 O O . HIS A 1 82 ? 6.072 1.070 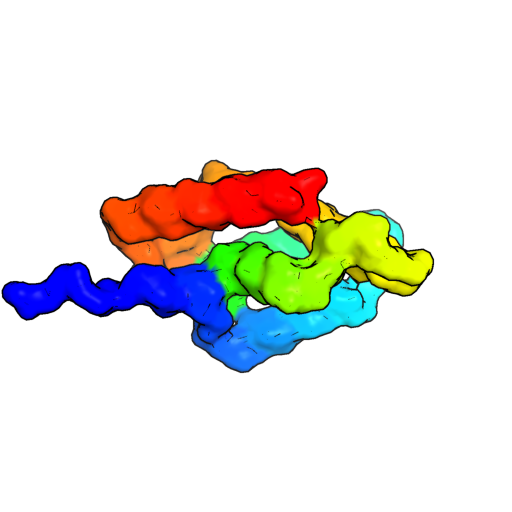-1.289 1.00 89.94 82 HIS A O 1
ATOM 656 N N . CYS A 1 83 ? 7.856 -0.066 -2.035 1.00 88.44 83 CYS A N 1
ATOM 657 C CA . CYS A 1 83 ? 8.744 0.288 -0.926 1.00 88.44 83 CYS A CA 1
ATOM 658 C C . CYS A 1 83 ? 8.888 1.813 -0.752 1.00 88.44 83 CYS A C 1
ATOM 660 O O . CYS A 1 83 ? 8.860 2.320 0.372 1.00 88.44 83 CYS A O 1
ATOM 662 N N . ARG A 1 84 ? 9.010 2.577 -1.849 1.00 87.06 84 ARG A N 1
ATOM 663 C CA . ARG A 1 84 ? 9.094 4.049 -1.785 1.00 87.06 84 ARG A CA 1
ATOM 664 C C . ARG A 1 84 ? 7.829 4.668 -1.201 1.00 87.06 84 ARG A C 1
ATOM 666 O O . ARG A 1 84 ? 7.949 5.548 -0.354 1.00 87.06 84 ARG A O 1
ATOM 673 N N . ILE A 1 85 ? 6.654 4.191 -1.606 1.00 87.94 85 ILE A N 1
ATOM 674 C CA . ILE A 1 85 ? 5.372 4.674 -1.075 1.00 87.94 85 ILE A CA 1
ATOM 675 C C . ILE A 1 85 ? 5.263 4.338 0.414 1.00 87.94 85 ILE A C 1
ATOM 677 O O . ILE A 1 85 ? 5.033 5.227 1.228 1.00 87.94 85 ILE A O 1
ATOM 681 N N . LEU A 1 86 ? 5.542 3.093 0.808 1.00 88.94 86 LEU A N 1
ATOM 682 C CA . LEU A 1 86 ? 5.492 2.666 2.212 1.00 88.94 86 LEU A CA 1
ATOM 683 C C . LEU A 1 86 ? 6.463 3.441 3.116 1.00 88.94 86 LEU A C 1
ATOM 685 O O . LEU A 1 86 ? 6.151 3.743 4.274 1.00 88.94 86 LEU A O 1
ATOM 689 N N . LYS A 1 87 ? 7.646 3.805 2.606 1.00 88.00 87 LYS A N 1
ATOM 690 C CA . LYS A 1 87 ? 8.602 4.662 3.328 1.00 88.00 87 LYS A CA 1
ATOM 691 C C . LYS A 1 87 ? 8.051 6.062 3.586 1.00 88.00 87 LYS A C 1
ATOM 693 O O . LYS A 1 87 ? 8.374 6.645 4.616 1.00 88.00 87 LYS A O 1
ATOM 698 N N . GLN A 1 88 ? 7.201 6.565 2.698 1.00 85.06 88 GLN A N 1
ATOM 699 C CA . GLN A 1 88 ? 6.556 7.868 2.828 1.00 85.06 88 GLN A CA 1
ATOM 700 C C . GLN A 1 88 ? 5.265 7.838 3.663 1.00 85.06 88 GLN A C 1
ATOM 702 O O . GLN A 1 88 ? 4.693 8.889 3.928 1.00 85.06 88 GLN A O 1
ATOM 707 N N . LEU A 1 89 ? 4.830 6.662 4.126 1.00 86.44 89 LEU A N 1
ATOM 708 C CA . LEU A 1 89 ? 3.635 6.475 4.951 1.00 86.44 89 LEU A CA 1
ATOM 709 C C . LEU A 1 89 ? 4.007 6.005 6.378 1.00 86.44 89 LEU A C 1
ATOM 711 O O . LEU A 1 89 ? 3.760 4.852 6.745 1.00 86.44 89 LEU A O 1
ATOM 715 N N . PRO A 1 90 ? 4.662 6.842 7.209 1.00 84.88 90 PRO A N 1
ATOM 716 C CA . PRO A 1 90 ? 5.013 6.471 8.579 1.00 84.88 90 PRO A CA 1
ATOM 717 C C . PRO A 1 90 ? 3.772 6.407 9.481 1.00 84.88 90 PRO A C 1
ATOM 719 O O . PRO A 1 90 ? 2.820 7.153 9.286 1.00 84.88 90 PRO A O 1
ATOM 722 N N . GLY A 1 91 ? 3.810 5.586 10.537 1.00 83.19 91 GLY A N 1
ATOM 723 C CA . GLY A 1 91 ? 2.653 5.383 11.423 1.00 83.19 91 GLY A CA 1
ATOM 724 C C . GLY A 1 91 ? 2.061 6.662 12.022 1.00 83.19 91 GLY A C 1
ATOM 725 O O . GLY A 1 91 ? 0.849 6.766 12.122 1.00 83.19 91 GLY A O 1
ATOM 726 N N . LYS A 1 92 ? 2.885 7.672 12.338 1.00 82.25 92 LYS A N 1
ATOM 727 C CA . LYS A 1 92 ? 2.391 8.977 12.821 1.00 82.25 92 LYS A CA 1
ATOM 728 C C . LYS A 1 92 ? 1.506 9.693 11.798 1.00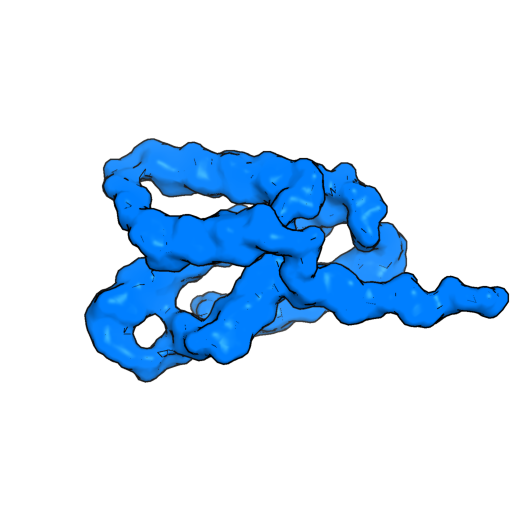 82.25 92 LYS A C 1
ATOM 730 O O . LYS A 1 92 ? 0.510 10.294 12.171 1.00 82.25 92 LYS A O 1
ATOM 735 N N . PHE A 1 93 ? 1.880 9.626 10.520 1.00 83.56 93 PHE A N 1
ATOM 736 C CA . PHE A 1 93 ? 1.089 10.205 9.438 1.00 83.56 93 PHE A CA 1
ATOM 737 C C . PHE A 1 93 ? -0.213 9.421 9.248 1.00 83.56 93 PHE A C 1
ATOM 739 O O . PHE A 1 93 ? -1.275 10.016 9.137 1.00 83.56 93 PHE A O 1
ATOM 746 N N . ILE A 1 94 ? -0.130 8.089 9.274 1.00 84.69 94 ILE A N 1
ATOM 747 C CA . ILE A 1 94 ? -1.291 7.212 9.093 1.00 84.69 94 ILE A CA 1
ATOM 748 C C . ILE A 1 94 ? -2.294 7.370 10.233 1.00 84.69 94 ILE A C 1
ATOM 750 O O . ILE A 1 94 ? -3.482 7.431 9.962 1.00 84.69 94 ILE A O 1
ATOM 754 N N . HIS A 1 95 ? -1.828 7.517 11.476 1.00 83.62 95 HIS A N 1
ATOM 755 C CA . HIS A 1 95 ? -2.695 7.841 12.609 1.00 83.62 95 HIS A CA 1
ATOM 756 C C . HIS A 1 95 ? -3.510 9.107 12.335 1.00 83.62 95 HIS A C 1
ATOM 758 O O . HIS A 1 95 ? -4.729 9.063 12.386 1.00 83.62 95 HIS A O 1
ATOM 764 N N . HIS A 1 96 ? -2.835 10.212 11.998 1.00 82.62 96 HIS A N 1
ATOM 765 C CA . HIS A 1 96 ? -3.492 11.495 11.747 1.00 82.62 96 HIS A CA 1
ATOM 766 C C . HIS A 1 96 ? -4.456 11.426 10.560 1.00 82.62 96 HIS A C 1
ATOM 768 O O . HIS A 1 96 ? -5.573 11.908 10.648 1.00 82.62 96 HIS A O 1
ATOM 774 N N . ALA A 1 97 ? -4.041 10.803 9.456 1.00 80.62 97 ALA A N 1
ATOM 775 C CA . ALA A 1 97 ? -4.857 10.738 8.250 1.00 80.62 97 ALA A CA 1
ATOM 776 C C . ALA A 1 97 ? -6.089 9.832 8.418 1.00 80.62 97 ALA A C 1
ATOM 778 O O . ALA A 1 97 ? -7.127 10.114 7.834 1.00 80.62 97 ALA A O 1
ATOM 779 N N . LEU A 1 98 ? -5.986 8.757 9.210 1.00 77.44 98 LEU A N 1
ATOM 780 C CA . LEU A 1 98 ? -7.127 7.892 9.525 1.00 77.44 98 LEU A CA 1
ATOM 781 C C . LEU A 1 98 ? -8.076 8.543 10.536 1.00 77.44 98 LEU A C 1
ATOM 783 O O . LEU A 1 98 ? -9.286 8.417 10.374 1.00 77.44 98 LEU A O 1
ATOM 787 N N . GLU A 1 99 ? -7.543 9.262 11.524 1.00 78.50 99 GLU A N 1
ATOM 788 C CA . GLU A 1 99 ? -8.335 10.060 12.467 1.00 78.50 99 GLU A CA 1
ATOM 789 C C . GLU A 1 99 ? -9.122 11.162 11.737 1.00 78.50 99 GLU A C 1
ATOM 791 O O . GLU A 1 99 ? -10.319 11.300 11.958 1.00 78.50 99 GLU A O 1
ATOM 796 N N . GLU A 1 100 ? -8.492 11.867 10.788 1.00 75.81 100 GLU A N 1
ATOM 797 C CA . GLU A 1 100 ? -9.150 12.858 9.914 1.00 75.81 100 GLU A CA 1
ATOM 798 C C . GLU A 1 100 ? -10.228 12.252 9.005 1.00 75.81 100 GLU A C 1
ATOM 800 O O . GLU A 1 100 ? -11.126 12.961 8.558 1.00 75.81 100 GLU A O 1
ATOM 805 N N . SER A 1 101 ? -10.122 10.962 8.690 1.00 70.56 101 SER A N 1
ATOM 806 C CA . SER A 1 101 ? -11.037 10.299 7.763 1.00 70.56 101 SER A CA 1
ATOM 807 C C . SER A 1 101 ? -12.360 9.872 8.410 1.00 70.56 101 SER A C 1
ATOM 809 O O . SER A 1 101 ? -13.275 9.490 7.689 1.00 70.56 101 SER A O 1
ATOM 811 N N . GLU A 1 102 ? -12.453 9.894 9.749 1.00 70.25 102 GLU A N 1
ATOM 812 C CA . GLU A 1 102 ? -13.609 9.437 10.553 1.00 70.25 102 GLU A CA 1
ATOM 813 C C . GLU A 1 102 ? -14.048 7.976 10.284 1.00 70.25 102 GLU A C 1
ATOM 815 O O . GLU A 1 102 ? -15.080 7.511 10.761 1.00 70.25 102 GLU A O 1
ATOM 820 N N . ILE A 1 103 ? -13.258 7.201 9.535 1.00 66.00 103 ILE A N 1
ATOM 821 C CA . ILE A 1 103 ? -13.594 5.820 9.155 1.00 66.00 103 ILE A CA 1
ATOM 822 C C . ILE A 1 103 ? -13.357 4.847 10.317 1.00 66.00 103 ILE A C 1
ATOM 824 O O . ILE A 1 103 ? -14.093 3.871 10.477 1.00 66.00 103 ILE A O 1
ATOM 828 N N . ILE A 1 104 ? -12.296 5.066 11.098 1.00 69.69 104 ILE A N 1
ATOM 829 C CA . ILE A 1 104 ? -11.897 4.198 12.210 1.00 69.69 104 ILE A CA 1
ATOM 830 C C . ILE A 1 104 ? -11.654 5.079 13.430 1.00 69.69 104 ILE A C 1
ATOM 832 O O . ILE A 1 104 ? -10.700 5.852 13.458 1.00 69.69 104 ILE A O 1
ATOM 836 N N . GLU A 1 105 ? -12.482 4.924 14.458 1.00 68.94 105 GLU A N 1
ATOM 837 C CA . GLU A 1 105 ? -12.408 5.746 15.665 1.00 68.94 105 GLU A CA 1
ATOM 838 C C . GLU A 1 105 ? -11.962 4.958 16.904 1.00 68.94 105 GLU A C 1
ATOM 840 O O . GLU A 1 105 ? -12.183 3.749 17.049 1.00 68.94 105 GLU A O 1
ATOM 845 N N . GLY A 1 106 ? -11.356 5.681 17.847 1.00 73.44 106 GLY A N 1
ATOM 846 C CA . GLY A 1 106 ? -11.134 5.207 19.210 1.00 73.44 106 GLY A CA 1
ATOM 847 C C . GLY A 1 106 ? -10.171 4.012 19.321 1.00 73.44 106 GLY A C 1
ATOM 848 O O . GLY A 1 106 ? -9.150 3.966 18.634 1.00 73.44 106 GLY A O 1
ATOM 849 N N . PRO A 1 107 ? -10.443 3.034 20.208 1.00 75.06 107 PRO A N 1
ATOM 850 C CA . PRO A 1 107 ? -9.546 1.898 20.451 1.00 75.06 107 PRO A CA 1
ATOM 851 C C . PRO A 1 107 ? -9.233 1.057 19.203 1.00 75.06 107 PRO A C 1
ATOM 853 O O . PRO A 1 107 ? -8.138 0.504 19.096 1.00 75.06 107 PRO A O 1
ATOM 856 N N . LEU A 1 108 ? -10.167 1.002 18.246 1.00 79.12 108 LEU A N 1
ATOM 857 C CA . LEU A 1 108 ? -10.007 0.284 16.979 1.00 79.12 108 LEU A CA 1
ATOM 858 C C . LEU A 1 108 ? -8.919 0.912 16.102 1.00 79.12 108 LEU A C 1
ATOM 860 O O . LEU A 1 108 ? -8.172 0.182 15.455 1.00 79.12 108 LEU A O 1
ATOM 864 N N . LEU A 1 109 ? -8.770 2.242 16.122 1.00 81.25 109 LEU A N 1
ATOM 865 C CA . LEU A 1 109 ? -7.724 2.943 15.371 1.00 81.25 109 LEU A CA 1
ATOM 866 C C . LEU A 1 109 ? -6.327 2.553 15.864 1.00 81.25 109 LEU A C 1
ATOM 868 O O . LEU A 1 109 ? -5.422 2.313 15.066 1.00 81.25 109 LEU A O 1
ATOM 872 N N . ILE A 1 110 ? -6.159 2.448 17.183 1.00 82.25 110 ILE A N 1
ATOM 873 C CA . ILE A 1 110 ? -4.882 2.085 17.809 1.00 82.25 110 ILE A CA 1
ATOM 874 C C . ILE A 1 110 ? -4.497 0.646 17.446 1.00 82.25 110 ILE A C 1
ATOM 876 O O . ILE A 1 110 ? -3.347 0.381 17.090 1.00 82.25 110 ILE A O 1
ATOM 880 N N . GLU A 1 111 ? -5.451 -0.285 17.507 1.00 84.88 111 GLU A N 1
ATOM 881 C CA . GLU A 1 111 ? -5.226 -1.682 17.127 1.00 84.88 111 GLU A CA 1
ATOM 882 C C . GLU A 1 111 ? -4.892 -1.813 15.634 1.00 84.88 111 GLU A C 1
ATOM 884 O O . GLU A 1 111 ? -3.885 -2.426 15.267 1.00 84.88 111 GLU A O 1
ATOM 889 N N . ALA A 1 112 ? -5.677 -1.158 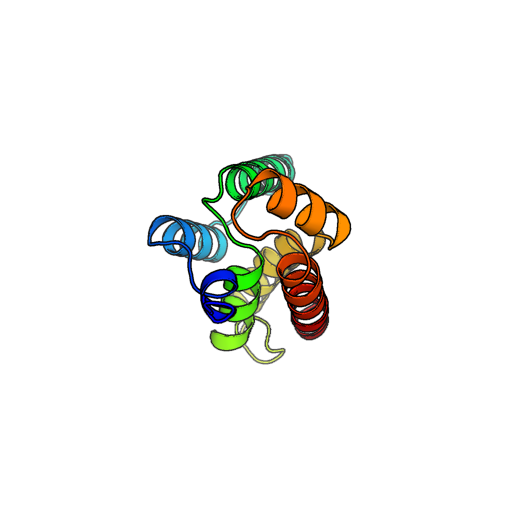14.779 1.00 84.00 112 ALA A N 1
ATOM 890 C CA . ALA A 1 112 ? -5.480 -1.131 13.336 1.00 84.00 112 ALA A CA 1
ATOM 891 C C . ALA A 1 112 ? -4.104 -0.545 12.961 1.00 84.00 112 ALA A C 1
ATOM 893 O O . ALA A 1 112 ? -3.387 -1.097 12.119 1.00 84.00 112 ALA A O 1
ATOM 894 N N . LEU A 1 113 ? -3.675 0.520 13.647 1.00 86.75 113 LEU A N 1
ATOM 895 C CA . LEU A 1 113 ? -2.359 1.123 13.456 1.00 86.75 113 LEU A CA 1
ATOM 896 C C . LEU A 1 113 ? -1.218 0.208 13.918 1.00 86.75 113 LEU A C 1
ATOM 898 O O . LEU A 1 113 ? -0.182 0.143 13.252 1.00 86.75 113 LEU A O 1
ATOM 902 N N . HIS A 1 114 ? -1.379 -0.511 15.032 1.00 88.69 114 HIS A N 1
ATOM 903 C CA . HIS A 1 114 ? -0.383 -1.491 15.470 1.00 88.69 114 HIS A CA 1
ATOM 904 C C . HIS A 1 114 ? -0.208 -2.616 14.449 1.00 88.69 114 HIS A C 1
ATOM 906 O O . HIS A 1 114 ? 0.927 -2.979 14.130 1.00 88.69 114 HIS A O 1
ATOM 912 N N . VAL A 1 115 ? -1.311 -3.135 13.903 1.00 89.31 115 VAL A N 1
ATOM 913 C CA . VAL A 1 115 ? -1.271 -4.145 12.839 1.00 89.31 115 VAL A CA 1
ATOM 914 C C . VAL A 1 115 ? -0.566 -3.588 11.604 1.00 89.31 115 VAL A C 1
ATOM 916 O O . VAL A 1 115 ? 0.401 -4.195 11.146 1.00 89.31 115 VAL A O 1
ATOM 919 N N . TYR A 1 116 ? -0.953 -2.394 11.142 1.00 90.00 116 TYR A N 1
ATOM 920 C CA . TYR A 1 116 ? -0.293 -1.710 10.027 1.00 90.00 116 TYR A CA 1
ATOM 921 C C . TYR A 1 116 ? 1.220 -1.591 10.229 1.00 90.00 116 TYR A C 1
ATOM 923 O O . TYR A 1 116 ? 1.997 -1.892 9.328 1.00 90.00 116 TYR A O 1
ATOM 931 N N . LEU A 1 117 ? 1.659 -1.149 11.411 1.00 89.94 117 LEU A N 1
ATOM 932 C CA . LEU A 1 117 ? 3.078 -0.972 11.716 1.00 89.94 117 LEU A CA 1
ATOM 933 C C . LEU A 1 117 ? 3.847 -2.295 11.688 1.00 89.94 117 LEU A C 1
ATOM 935 O O . LEU A 1 117 ? 4.969 -2.331 11.177 1.00 89.94 117 LEU A O 1
ATOM 939 N N . ASN A 1 118 ? 3.248 -3.364 12.212 1.00 91.50 118 ASN A N 1
ATOM 940 C CA . ASN A 1 118 ? 3.843 -4.696 12.211 1.00 91.50 118 ASN A CA 1
ATOM 941 C C . ASN A 1 118 ? 3.939 -5.268 10.794 1.00 91.50 118 ASN A C 1
ATOM 943 O O . ASN A 1 118 ? 5.019 -5.696 10.388 1.00 91.50 118 ASN A O 1
ATOM 947 N N . GLU A 1 119 ? 2.849 -5.221 10.030 1.00 91.00 119 GLU A N 1
ATOM 948 C CA . GLU A 1 119 ? 2.801 -5.698 8.646 1.00 91.00 119 GLU A CA 1
ATOM 949 C C . GLU A 1 119 ? 3.742 -4.888 7.742 1.00 91.00 119 GLU A C 1
ATOM 951 O O . GLU A 1 119 ? 4.542 -5.455 7.001 1.00 91.00 119 GLU A O 1
ATOM 956 N N . ARG A 1 120 ? 3.758 -3.557 7.884 1.00 90.38 120 ARG A N 1
ATOM 957 C CA . ARG A 1 120 ? 4.700 -2.677 7.180 1.00 90.38 120 ARG A CA 1
ATOM 958 C C . ARG A 1 120 ? 6.154 -3.018 7.496 1.00 90.38 120 ARG A C 1
ATOM 960 O O . ARG A 1 120 ? 6.994 -2.888 6.614 1.00 90.38 120 ARG A O 1
ATOM 967 N N . ARG A 1 121 ? 6.469 -3.415 8.734 1.00 89.00 121 ARG A N 1
ATOM 968 C CA . ARG A 1 121 ? 7.823 -3.835 9.133 1.00 89.00 121 ARG A CA 1
ATOM 969 C C . ARG A 1 121 ? 8.207 -5.197 8.553 1.00 89.00 121 ARG A C 1
ATOM 971 O O . ARG A 1 121 ? 9.389 -5.445 8.382 1.00 89.00 121 ARG A O 1
ATOM 978 N N . LEU A 1 122 ? 7.244 -6.077 8.280 1.00 87.38 122 LEU A N 1
ATOM 979 C CA . LEU A 1 122 ? 7.523 -7.373 7.655 1.00 87.38 122 LEU A CA 1
ATOM 980 C C . LEU A 1 122 ? 7.965 -7.221 6.196 1.00 87.38 122 LEU A C 1
ATOM 982 O O . LEU A 1 122 ? 8.798 -7.995 5.738 1.00 87.38 122 LEU A O 1
ATOM 986 N N . ILE A 1 123 ? 7.420 -6.230 5.486 1.00 86.50 123 ILE A N 1
ATOM 987 C CA . ILE A 1 123 ? 7.671 -6.035 4.051 1.00 86.50 123 ILE A CA 1
ATOM 988 C C . ILE A 1 123 ? 8.709 -4.951 3.719 1.00 86.50 123 ILE A C 1
ATOM 990 O O . ILE A 1 123 ? 9.070 -4.805 2.554 1.00 86.50 123 ILE A O 1
ATOM 994 N N . LEU A 1 124 ? 9.165 -4.155 4.692 1.00 84.94 124 LEU A N 1
ATOM 995 C CA . LEU A 1 124 ? 10.196 -3.119 4.509 1.00 84.94 124 LEU A CA 1
ATOM 996 C C . LEU A 1 124 ? 11.551 -3.548 5.062 1.00 84.94 124 LEU A C 1
ATOM 998 O O . LEU A 1 124 ? 12.553 -3.201 4.394 1.00 84.94 124 LEU A O 1
#

Sequence (124 aa):
MNQGICSSVAFESPGPLHDIIVCWIDQHVVHKGEGLKRLHLFIVELIRAGIFYPLAYVRQLIVSGIMDTSVNMVDLERQKRHCRILKQLPGKFIHHALEESEIIEGPLLIEALHVYLNERRLIL

pLDDT: mean 79.52, std 12.44, range [38.06, 91.62]

Secondary structure (DSSP, 8-state):
----S-TTTTTS--SHHHHHHHHHHHH----SSTHHHHHHHHHHHHHHTTS--HHHHHHHHHHTTTTSS-S-HHHHHHHHHHHHHHHT--HHHHHHHHHHTTSS-THHHHHHHHHHHHHHHHH-

Organism: NCBI:txid97028